Protein AF-A0A7G9WGB2-F1 (afdb_monomer_lite)

Structure (mmCIF, N/CA/C/O backbone):
data_AF-A0A7G9WGB2-F1
#
_entry.id   AF-A0A7G9WGB2-F1
#
loop_
_atom_site.group_PDB
_atom_site.id
_atom_site.type_symbol
_atom_site.label_atom_id
_atom_site.label_alt_id
_atom_site.label_comp_id
_atom_site.label_asym_id
_atom_site.label_entity_id
_atom_site.label_seq_id
_atom_site.pdbx_PDB_ins_code
_atom_site.Cartn_x
_atom_site.Cartn_y
_atom_site.Cartn_z
_atom_site.occupancy
_atom_site.B_iso_or_equiv
_atom_site.auth_seq_id
_atom_site.auth_comp_id
_atom_site.auth_asym_id
_atom_site.auth_atom_id
_atom_site.pdbx_PDB_model_num
ATOM 1 N N . MET A 1 1 ? -7.214 0.956 -9.141 1.00 59.00 1 MET A N 1
ATOM 2 C CA . MET A 1 1 ? -7.693 1.465 -7.831 1.00 59.00 1 MET A CA 1
ATOM 3 C C . MET A 1 1 ? -8.976 2.274 -7.969 1.00 59.00 1 MET A C 1
ATOM 5 O O . MET A 1 1 ? -9.822 2.170 -7.093 1.00 59.00 1 MET A O 1
ATOM 9 N N . GLU A 1 2 ? -9.171 2.981 -9.085 1.00 57.44 2 GLU A N 1
ATOM 10 C CA . GLU A 1 2 ? -10.376 3.783 -9.360 1.00 57.44 2 GLU A CA 1
ATOM 11 C C . GLU A 1 2 ? -11.699 2.997 -9.226 1.00 57.44 2 GLU A C 1
ATOM 13 O O . GLU A 1 2 ? -12.635 3.480 -8.600 1.00 57.44 2 GLU A O 1
ATOM 18 N N . ASN A 1 3 ? -11.730 1.728 -9.656 1.00 60.84 3 ASN A N 1
ATOM 19 C CA . ASN A 1 3 ? -12.904 0.848 -9.522 1.00 60.84 3 ASN A CA 1
ATOM 20 C C . ASN A 1 3 ? -13.169 0.287 -8.113 1.00 60.84 3 ASN A C 1
ATOM 22 O O . ASN A 1 3 ? -14.215 -0.314 -7.899 1.00 60.84 3 ASN A O 1
ATOM 26 N N . GLN A 1 4 ? -12.246 0.440 -7.158 1.00 67.94 4 GLN A N 1
ATOM 27 C CA . GLN A 1 4 ? -12.412 -0.094 -5.796 1.00 67.94 4 GLN A CA 1
ATOM 28 C C . GLN A 1 4 ? -12.616 0.982 -4.729 1.00 67.94 4 GLN A C 1
ATOM 30 O O . GLN A 1 4 ? -12.771 0.650 -3.559 1.00 67.94 4 GLN A O 1
ATOM 35 N N . ASN A 1 5 ? -12.620 2.265 -5.113 1.00 76.44 5 ASN A N 1
ATOM 36 C CA . ASN A 1 5 ? -12.759 3.392 -4.184 1.00 76.44 5 ASN A CA 1
ATOM 37 C C . ASN A 1 5 ? -11.738 3.355 -3.016 1.00 76.44 5 ASN A C 1
ATOM 39 O O . ASN A 1 5 ? -11.996 3.851 -1.924 1.00 76.44 5 ASN A O 1
ATOM 43 N N . ILE A 1 6 ? -10.569 2.740 -3.237 1.00 83.19 6 ILE A N 1
ATOM 44 C CA . ILE A 1 6 ? -9.470 2.667 -2.266 1.00 83.19 6 ILE A CA 1
ATOM 45 C C . ILE A 1 6 ? -8.444 3.738 -2.629 1.00 83.19 6 ILE A C 1
ATOM 47 O O . ILE A 1 6 ? -7.899 3.726 -3.734 1.00 83.19 6 ILE A O 1
ATOM 51 N N . ASP A 1 7 ? -8.156 4.638 -1.688 1.00 89.56 7 ASP A N 1
ATOM 52 C CA . ASP A 1 7 ? -7.101 5.641 -1.827 1.00 89.56 7 ASP A CA 1
ATOM 53 C C . ASP A 1 7 ? -5.723 5.100 -1.383 1.00 89.56 7 ASP A C 1
ATOM 55 O O . ASP A 1 7 ? -5.611 4.102 -0.661 1.00 89.56 7 ASP A O 1
ATOM 59 N N . ASN A 1 8 ? -4.652 5.795 -1.774 1.00 90.56 8 ASN A N 1
ATOM 60 C CA . ASN A 1 8 ? -3.267 5.415 -1.471 1.00 90.56 8 ASN A CA 1
ATOM 61 C C . ASN A 1 8 ? -2.991 5.274 0.037 1.00 90.56 8 ASN A C 1
ATOM 63 O O . ASN A 1 8 ? -2.221 4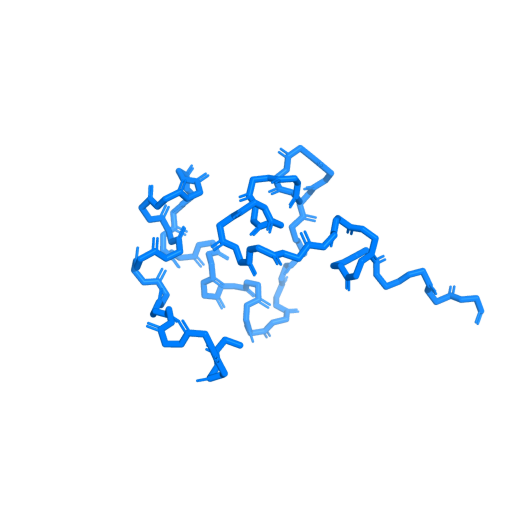.404 0.450 1.00 90.56 8 ASN A O 1
ATOM 67 N N . LYS A 1 9 ? -3.617 6.117 0.865 1.00 90.88 9 LYS A N 1
ATOM 68 C CA . LYS A 1 9 ? -3.520 6.076 2.326 1.00 90.88 9 LYS A CA 1
ATOM 69 C C . LYS A 1 9 ? -4.203 4.833 2.878 1.00 90.88 9 LYS A C 1
ATOM 71 O O . LYS A 1 9 ? -3.598 4.127 3.679 1.00 90.88 9 LYS A O 1
ATOM 76 N N . THR A 1 10 ? -5.406 4.516 2.405 1.00 90.50 10 THR A N 1
ATOM 77 C CA . THR A 1 10 ? -6.113 3.285 2.782 1.00 90.50 10 THR A CA 1
ATOM 78 C C . THR A 1 10 ? -5.299 2.043 2.425 1.00 90.50 10 THR A C 1
ATOM 80 O O . THR A 1 10 ? -5.134 1.156 3.267 1.00 90.50 10 THR A O 1
ATOM 83 N N . LEU A 1 11 ? -4.726 1.993 1.217 1.00 90.06 11 LEU A N 1
ATOM 84 C CA . LEU A 1 11 ? -3.860 0.887 0.811 1.00 90.06 11 LEU A CA 1
ATOM 85 C C . LEU A 1 11 ? -2.627 0.779 1.715 1.00 90.06 11 LEU A C 1
ATOM 87 O O . LEU A 1 11 ? -2.321 -0.310 2.196 1.00 90.06 11 LEU A O 1
ATOM 91 N N . SER A 1 12 ? -1.947 1.895 1.977 1.00 92.69 12 SER A N 1
ATOM 92 C CA . SER A 1 12 ? -0.782 1.966 2.866 1.00 92.69 12 SER A CA 1
ATOM 93 C C . SER A 1 12 ? -1.092 1.420 4.262 1.00 92.69 12 SER A C 1
ATOM 95 O O . SER A 1 12 ? -0.406 0.512 4.736 1.00 92.69 12 SER A O 1
ATOM 97 N N . THR A 1 13 ? -2.161 1.909 4.895 1.00 92.44 13 THR A N 1
ATOM 98 C CA . THR A 1 13 ? -2.560 1.482 6.240 1.00 92.44 13 THR A CA 1
ATOM 99 C C . THR A 1 13 ? -2.932 0.003 6.280 1.00 92.44 13 THR A C 1
ATOM 101 O O . THR A 1 13 ? -2.455 -0.719 7.152 1.00 92.44 13 THR A O 1
ATOM 104 N N . ARG A 1 14 ? -3.741 -0.482 5.329 1.00 91.25 14 ARG A N 1
ATOM 105 C CA . ARG A 1 14 ? -4.219 -1.874 5.344 1.00 91.25 14 ARG A CA 1
ATOM 106 C C . ARG A 1 14 ? -3.147 -2.893 4.955 1.00 91.25 14 ARG A C 1
ATOM 108 O O . ARG A 1 14 ? -3.156 -4.004 5.470 1.00 91.25 14 ARG A O 1
ATOM 115 N N . SER A 1 15 ? -2.220 -2.530 4.069 1.00 89.06 15 SER A N 1
ATOM 116 C CA . SER A 1 15 ? -1.115 -3.415 3.663 1.00 89.06 15 SER A CA 1
ATOM 117 C C . SER A 1 15 ? 0.094 -3.350 4.607 1.00 89.06 15 SER A C 1
ATOM 119 O O . SER A 1 15 ? 1.025 -4.145 4.458 1.00 89.06 15 SER A O 1
ATOM 121 N N . ASN A 1 16 ? 0.068 -2.445 5.596 1.00 91.25 16 ASN A N 1
ATOM 122 C CA . ASN A 1 16 ? 1.188 -2.122 6.481 1.00 91.25 16 ASN A CA 1
ATOM 123 C C . ASN A 1 16 ? 2.466 -1.773 5.695 1.00 91.25 16 ASN A C 1
ATOM 125 O O . ASN A 1 16 ? 3.551 -2.309 5.932 1.00 91.25 16 ASN A O 1
ATOM 129 N N . VAL A 1 17 ? 2.310 -0.900 4.702 1.00 91.31 17 VAL A N 1
ATOM 130 C CA . VAL A 1 17 ? 3.380 -0.424 3.820 1.00 91.31 17 VAL A CA 1
ATOM 131 C C . VAL A 1 17 ? 3.412 1.092 3.888 1.00 91.31 17 VAL A C 1
ATOM 133 O O . VAL A 1 17 ? 2.366 1.731 3.965 1.00 91.31 17 VAL A O 1
ATOM 136 N N . SER A 1 18 ? 4.599 1.696 3.831 1.00 93.31 18 SER A N 1
ATOM 137 C CA . SER A 1 18 ? 4.702 3.156 3.847 1.00 93.31 18 SER A CA 1
ATOM 138 C C . SER A 1 18 ? 3.978 3.791 2.649 1.00 93.31 18 SER A C 1
ATOM 140 O O . SER A 1 18 ? 4.054 3.293 1.523 1.00 93.31 18 SER A O 1
ATOM 142 N N . LEU A 1 19 ? 3.320 4.930 2.872 1.00 92.62 19 LEU A N 1
ATOM 143 C CA . LEU A 1 19 ? 2.634 5.672 1.809 1.00 92.62 19 LEU A CA 1
ATOM 144 C C . LEU A 1 19 ? 3.585 6.044 0.661 1.00 92.62 19 LEU A C 1
ATOM 146 O O . LEU A 1 19 ? 3.206 5.983 -0.506 1.00 92.62 19 LEU A O 1
ATOM 150 N N . ILE A 1 20 ? 4.840 6.363 0.986 1.00 93.50 20 ILE A N 1
ATOM 151 C CA . ILE A 1 20 ? 5.884 6.673 0.002 1.00 93.50 20 ILE A CA 1
ATOM 152 C C . ILE A 1 20 ? 6.189 5.458 -0.878 1.00 93.50 20 ILE A C 1
ATOM 154 O O . ILE A 1 20 ? 6.352 5.595 -2.088 1.00 93.50 20 ILE A O 1
ATOM 158 N N . THR A 1 21 ? 6.245 4.261 -0.293 1.00 91.81 21 THR A N 1
ATOM 159 C CA . THR A 1 21 ? 6.437 3.014 -1.042 1.00 91.81 21 THR A CA 1
ATOM 160 C C . THR A 1 21 ? 5.260 2.753 -1.982 1.00 91.81 21 THR A C 1
ATOM 162 O O . THR A 1 21 ? 5.488 2.459 -3.151 1.00 91.81 21 THR A O 1
ATOM 165 N N . VAL A 1 22 ? 4.021 2.946 -1.518 1.00 91.75 22 VAL A N 1
ATOM 166 C CA . VAL A 1 22 ? 2.820 2.821 -2.365 1.00 91.75 22 VAL A CA 1
ATOM 167 C C . VAL A 1 22 ? 2.864 3.804 -3.539 1.00 91.75 22 VAL A C 1
ATOM 169 O O . VAL A 1 22 ? 2.659 3.413 -4.684 1.00 91.75 22 VAL A O 1
ATOM 172 N N . GLN A 1 23 ? 3.206 5.069 -3.286 1.00 92.12 23 GLN A N 1
ATOM 173 C CA . GLN A 1 23 ? 3.354 6.072 -4.345 1.00 92.12 23 GLN A CA 1
ATOM 174 C C . GLN A 1 23 ? 4.464 5.717 -5.339 1.00 92.12 23 GLN A C 1
ATOM 176 O O . GLN A 1 23 ? 4.316 5.955 -6.533 1.00 92.12 23 GLN A O 1
ATOM 181 N N . ARG A 1 24 ? 5.581 5.149 -4.871 1.00 91.88 24 ARG A N 1
ATOM 182 C CA . ARG A 1 24 ? 6.672 4.691 -5.740 1.00 91.88 24 ARG A CA 1
ATOM 183 C C . ARG A 1 24 ? 6.228 3.579 -6.688 1.00 91.88 24 ARG A C 1
ATOM 185 O O . ARG A 1 24 ? 6.606 3.636 -7.854 1.00 91.88 24 ARG A O 1
ATOM 192 N N . TRP A 1 25 ? 5.414 2.636 -6.214 1.00 90.50 25 TRP A N 1
ATOM 193 C CA . TRP A 1 25 ? 4.833 1.587 -7.058 1.00 90.50 25 TRP A CA 1
ATOM 194 C C . TRP A 1 25 ? 3.914 2.163 -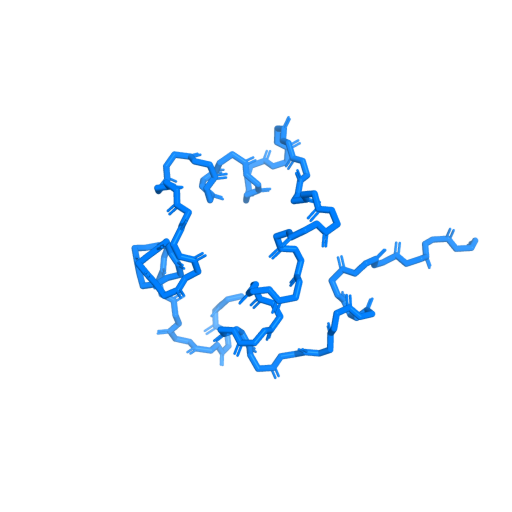8.131 1.00 90.50 25 TRP A C 1
ATOM 196 O O . TRP A 1 25 ? 4.071 1.861 -9.306 1.00 90.50 25 TRP A O 1
ATOM 206 N N . LEU A 1 26 ? 3.018 3.073 -7.748 1.00 85.19 26 LEU A N 1
ATOM 207 C CA . LEU A 1 26 ? 2.086 3.713 -8.684 1.00 85.19 26 LEU A CA 1
ATOM 208 C C . LEU A 1 26 ? 2.776 4.602 -9.726 1.00 85.19 26 LEU A C 1
ATOM 210 O O . LEU A 1 26 ? 2.220 4.849 -10.790 1.00 85.19 26 LEU A O 1
ATOM 214 N N . ARG A 1 27 ? 3.984 5.088 -9.424 1.00 88.88 27 ARG A N 1
ATOM 215 C CA . ARG A 1 27 ? 4.824 5.856 -10.354 1.00 88.88 27 ARG A CA 1
ATOM 216 C C . ARG A 1 27 ? 5.755 4.973 -11.193 1.00 88.88 27 ARG A C 1
ATOM 218 O O . ARG A 1 27 ? 6.542 5.525 -11.952 1.00 88.88 27 ARG A O 1
ATOM 225 N N . GLY A 1 28 ? 5.724 3.649 -11.018 1.00 86.94 28 GLY A N 1
ATOM 226 C CA . GLY A 1 28 ? 6.604 2.712 -11.724 1.00 86.94 28 GLY A CA 1
ATOM 227 C C . GLY A 1 28 ? 8.083 2.804 -11.332 1.00 86.94 28 GLY A C 1
ATOM 228 O O . GLY A 1 28 ? 8.938 2.302 -12.048 1.00 86.94 28 GLY A O 1
ATOM 229 N N . MET A 1 29 ? 8.422 3.455 -10.211 1.00 86.06 29 MET A N 1
ATOM 230 C CA . MET A 1 29 ? 9.821 3.564 -9.762 1.00 86.06 29 MET A CA 1
ATOM 231 C C . MET A 1 29 ? 10.342 2.276 -9.120 1.00 86.06 29 MET A C 1
ATOM 233 O O . MET A 1 29 ? 11.546 2.047 -9.085 1.00 86.06 29 MET A O 1
ATOM 237 N N . TYR A 1 30 ? 9.444 1.489 -8.533 1.00 85.94 30 TYR A N 1
ATOM 238 C CA . TYR A 1 30 ? 9.759 0.239 -7.856 1.00 85.94 30 TYR A CA 1
ATOM 239 C C . TYR A 1 30 ? 8.599 -0.727 -8.026 1.00 85.94 30 TYR A C 1
ATOM 241 O O . TYR A 1 30 ? 7.456 -0.298 -8.159 1.00 85.94 30 TYR A O 1
ATOM 249 N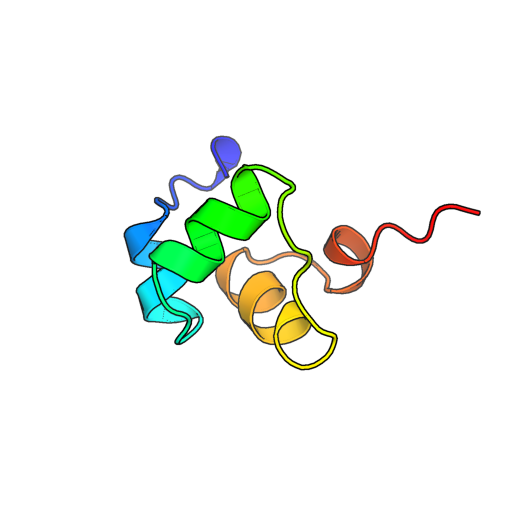 N . GLU A 1 31 ? 8.883 -2.014 -7.895 1.00 85.06 31 GLU A N 1
ATOM 250 C CA . GLU A 1 31 ? 7.862 -3.053 -7.874 1.00 85.06 31 GLU A CA 1
ATOM 251 C C . GLU A 1 31 ? 7.615 -3.567 -6.446 1.00 85.06 31 GLU A C 1
ATOM 253 O O . GLU A 1 31 ? 8.510 -3.522 -5.582 1.00 85.06 31 GLU A O 1
ATOM 258 N N . PRO A 1 32 ? 6.394 -4.037 -6.142 1.00 85.81 32 PRO A N 1
ATOM 259 C CA . PRO A 1 32 ? 6.139 -4.760 -4.911 1.00 85.81 32 PRO A CA 1
ATOM 260 C C . PRO A 1 32 ? 6.914 -6.081 -4.904 1.00 85.81 32 PRO A C 1
ATOM 262 O O . PRO A 1 32 ? 6.889 -6.851 -5.855 1.00 85.81 32 PRO A O 1
ATOM 265 N N . ARG A 1 33 ? 7.583 -6.383 -3.789 1.00 84.62 33 ARG A N 1
ATOM 266 C CA . ARG A 1 33 ? 8.276 -7.669 -3.617 1.00 84.62 33 ARG A CA 1
ATOM 267 C C . ARG A 1 33 ? 7.278 -8.809 -3.414 1.00 84.62 33 ARG A C 1
ATOM 269 O O . ARG A 1 33 ? 6.184 -8.585 -2.895 1.00 84.62 33 ARG A O 1
ATOM 276 N N . HIS A 1 34 ? 7.729 -10.041 -3.650 1.00 81.25 34 HIS A N 1
ATOM 277 C CA . HIS A 1 34 ? 6.959 -11.272 -3.418 1.00 81.25 34 HIS A CA 1
ATOM 278 C C . HIS A 1 34 ? 6.267 -11.339 -2.046 1.00 81.25 34 HIS A C 1
ATOM 280 O O . HIS A 1 34 ? 5.117 -11.748 -1.950 1.00 81.25 34 HIS A O 1
ATOM 286 N N . ALA A 1 35 ? 6.934 -10.882 -0.981 1.00 83.94 35 ALA A N 1
ATOM 287 C CA . ALA A 1 35 ? 6.368 -10.866 0.372 1.00 83.94 35 ALA A CA 1
ATOM 288 C C . ALA A 1 35 ? 5.243 -9.828 0.571 1.00 83.94 35 ALA A C 1
ATOM 290 O O . ALA A 1 35 ? 4.467 -9.916 1.525 1.00 83.94 35 ALA A O 1
ATOM 291 N N . THR A 1 36 ? 5.167 -8.820 -0.298 1.00 86.88 36 THR A N 1
ATOM 292 C CA . THR A 1 36 ? 4.223 -7.700 -0.200 1.00 86.88 36 THR A CA 1
ATOM 293 C C . THR A 1 36 ? 3.038 -7.862 -1.148 1.00 86.88 36 THR A C 1
ATOM 295 O O . THR A 1 36 ? 1.943 -7.414 -0.816 1.00 86.88 36 THR A O 1
ATOM 298 N N . LEU A 1 37 ? 3.225 -8.567 -2.268 1.00 87.19 37 LEU A N 1
ATOM 299 C CA . LEU A 1 37 ? 2.172 -8.912 -3.226 1.00 87.19 37 LEU A CA 1
ATOM 300 C C . LEU A 1 37 ? 0.908 -9.516 -2.584 1.00 87.19 37 LEU A C 1
ATOM 302 O O . LEU A 1 37 ? -0.162 -8.954 -2.806 1.00 87.19 37 LEU A O 1
ATOM 306 N N . PRO A 1 38 ? 0.967 -10.561 -1.731 1.00 88.75 38 PRO A N 1
ATOM 307 C CA . PRO A 1 38 ? -0.246 -11.145 -1.150 1.00 88.75 38 PRO A CA 1
ATOM 308 C C . PRO A 1 38 ? -0.987 -10.176 -0.218 1.00 88.75 38 PRO A C 1
ATOM 310 O O . PRO A 1 38 ? -2.211 -10.218 -0.122 1.00 88.75 38 PRO A O 1
ATOM 313 N N . LYS A 1 39 ? -0.273 -9.253 0.442 1.00 89.50 39 LYS A N 1
ATOM 314 C CA . LYS A 1 39 ? -0.898 -8.227 1.294 1.00 89.50 39 LYS A CA 1
ATOM 315 C C . LYS A 1 39 ? -1.688 -7.231 0.454 1.00 89.50 39 LYS A C 1
ATOM 317 O O . LYS A 1 39 ? -2.802 -6.870 0.814 1.00 89.50 39 LYS A O 1
ATOM 322 N N . ILE A 1 40 ? -1.109 -6.797 -0.663 1.00 89.19 40 ILE A N 1
ATOM 323 C CA . ILE A 1 40 ? -1.740 -5.860 -1.597 1.00 89.19 40 ILE A CA 1
ATOM 324 C C . ILE A 1 40 ? -2.930 -6.535 -2.284 1.00 89.19 40 ILE A C 1
ATOM 326 O O . ILE A 1 40 ? -4.006 -5.945 -2.328 1.00 89.19 40 ILE A O 1
ATOM 330 N N . ALA A 1 41 ? -2.756 -7.778 -2.739 1.00 89.38 41 ALA A N 1
ATOM 331 C CA . ALA A 1 41 ? -3.796 -8.596 -3.356 1.00 89.38 41 ALA A CA 1
ATOM 332 C C . ALA A 1 41 ? -5.024 -8.715 -2.448 1.00 89.38 41 ALA A C 1
ATOM 334 O O . ALA A 1 41 ? -6.137 -8.427 -2.875 1.00 89.38 41 ALA A O 1
ATOM 335 N N . ASN A 1 42 ? -4.808 -9.017 -1.163 1.00 89.94 42 ASN A N 1
ATOM 336 C CA . ASN A 1 42 ? -5.878 -9.107 -0.174 1.00 89.94 42 ASN A CA 1
ATOM 337 C C . ASN A 1 42 ? -6.605 -7.766 0.043 1.00 89.94 42 ASN A C 1
ATOM 339 O O . ASN A 1 42 ? -7.829 -7.726 0.091 1.00 89.94 42 ASN A O 1
ATOM 343 N N . VAL A 1 43 ? -5.874 -6.648 0.146 1.00 89.69 43 VAL A N 1
ATOM 344 C CA . VAL A 1 43 ? -6.493 -5.319 0.334 1.00 89.69 43 VAL A CA 1
ATOM 345 C C . VAL A 1 43 ? -7.306 -4.894 -0.882 1.00 89.69 43 VAL A C 1
ATOM 347 O O . VAL A 1 43 ? -8.360 -4.281 -0.728 1.00 89.69 43 VAL A O 1
ATOM 350 N N . LEU A 1 44 ? -6.807 -5.213 -2.072 1.00 87.56 44 LEU A N 1
ATOM 351 C CA . LEU A 1 44 ? -7.464 -4.935 -3.341 1.00 87.56 44 LEU A CA 1
ATOM 352 C C . LEU A 1 44 ? -8.452 -6.036 -3.737 1.00 87.56 44 LEU A C 1
ATOM 354 O O . LEU A 1 44 ? -8.996 -5.966 -4.827 1.00 87.56 44 LEU A O 1
ATOM 358 N N . ASN A 1 45 ? -8.674 -7.059 -2.909 1.00 87.88 45 ASN A N 1
ATOM 359 C CA . ASN A 1 45 ? -9.546 -8.192 -3.217 1.00 87.88 45 ASN A CA 1
ATOM 360 C C . ASN A 1 45 ? -9.342 -8.765 -4.642 1.00 87.88 45 ASN A C 1
ATOM 362 O O . ASN A 1 45 ? -10.300 -9.015 -5.374 1.00 87.88 45 ASN A O 1
ATOM 366 N N . VAL A 1 46 ? -8.081 -8.909 -5.054 1.00 87.44 46 VAL A N 1
ATOM 367 C CA . VAL A 1 46 ? -7.665 -9.512 -6.331 1.00 87.44 46 VAL A CA 1
ATOM 368 C C . VAL A 1 46 ? -6.762 -10.710 -6.061 1.00 87.44 46 VAL A C 1
ATOM 370 O O . VAL A 1 46 ? -6.231 -10.866 -4.961 1.00 87.44 46 VAL A O 1
ATOM 373 N N . SER A 1 47 ? -6.558 -11.564 -7.062 1.00 86.44 47 SER A N 1
ATOM 374 C CA . SER A 1 47 ? -5.566 -12.632 -6.966 1.00 86.44 47 SER A CA 1
ATOM 375 C C . SER A 1 47 ? -4.146 -12.058 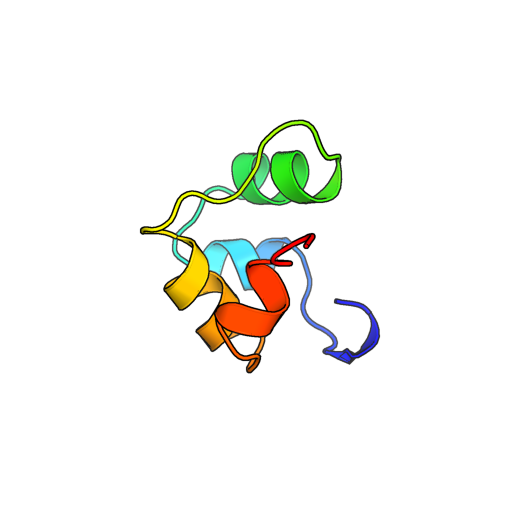-6.989 1.00 86.44 47 SER A C 1
ATOM 377 O O . SER A 1 47 ? -3.862 -11.055 -7.643 1.00 86.44 47 SER A O 1
ATOM 379 N N . THR A 1 48 ? -3.220 -12.715 -6.288 1.00 85.06 48 THR A N 1
ATOM 380 C CA . THR A 1 48 ? -1.790 -12.376 -6.373 1.00 85.06 48 THR A CA 1
ATOM 381 C C . THR A 1 48 ? -1.279 -12.513 -7.808 1.00 85.06 48 THR A C 1
ATOM 383 O O . THR A 1 48 ? -0.462 -11.709 -8.231 1.00 85.06 48 THR A O 1
ATOM 386 N N . ASP A 1 49 ? -1.810 -13.484 -8.554 1.00 82.06 49 ASP A N 1
ATOM 387 C CA . ASP A 1 49 ? -1.545 -13.717 -9.977 1.00 82.06 49 ASP A CA 1
ATOM 388 C C . ASP A 1 49 ? -1.875 -12.493 -10.849 1.00 82.06 49 ASP A C 1
ATOM 390 O O . ASP A 1 49 ? -1.032 -12.042 -11.618 1.00 82.06 49 ASP A O 1
ATOM 394 N N . TYR A 1 50 ? -3.027 -11.851 -10.612 1.00 81.31 50 TYR A N 1
ATOM 395 C CA . TYR A 1 50 ? -3.418 -10.616 -11.300 1.00 81.31 50 TYR A CA 1
ATOM 396 C C . TYR A 1 50 ? -2.419 -9.468 -11.081 1.00 81.31 50 TYR A C 1
ATOM 398 O O . TYR A 1 50 ? -2.237 -8.623 -11.951 1.00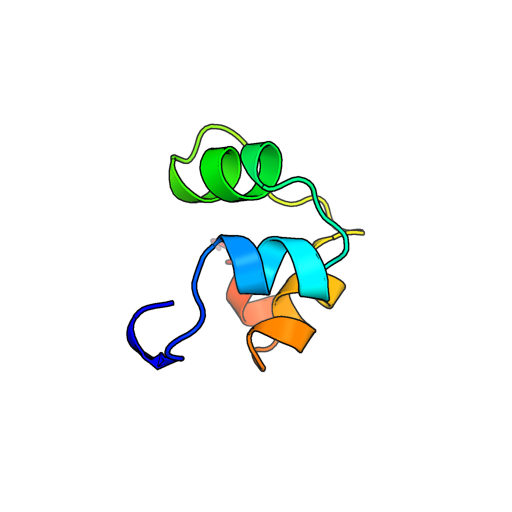 81.31 50 TYR A O 1
ATOM 406 N N . LEU A 1 51 ? -1.770 -9.416 -9.913 1.00 80.62 51 LEU A N 1
ATOM 407 C CA . LEU A 1 51 ? -0.722 -8.429 -9.630 1.00 80.62 51 LEU A CA 1
ATOM 408 C C . LEU A 1 51 ? 0.652 -8.845 -10.151 1.00 80.62 51 LEU A C 1
ATOM 410 O O . LEU A 1 51 ? 1.536 -7.999 -10.243 1.00 80.62 51 LEU A O 1
ATOM 414 N N . CYS A 1 52 ? 0.848 -10.135 -10.412 1.00 74.12 52 CYS A N 1
ATOM 415 C CA . CYS A 1 52 ? 2.145 -10.683 -10.758 1.00 74.12 52 CYS A CA 1
ATOM 416 C C . CYS A 1 52 ? 2.448 -10.588 -12.252 1.00 74.12 52 CYS A C 1
ATOM 418 O O . CYS A 1 52 ? 3.564 -10.964 -12.585 1.00 74.12 52 CYS A O 1
ATOM 420 N N . CYS A 1 53 ? 1.500 -10.112 -13.088 1.00 60.28 53 CYS A N 1
ATOM 421 C CA . CYS A 1 53 ? 1.592 -9.986 -14.552 1.00 60.28 53 CYS A CA 1
ATOM 422 C C . CYS A 1 53 ? 2.728 -10.842 -15.105 1.00 60.28 53 CYS A C 1
ATOM 424 O O . CYS A 1 53 ? 3.810 -10.333 -15.388 1.00 60.28 53 CYS A O 1
ATOM 426 N N . ILE A 1 54 ? 2.501 -12.156 -15.146 1.00 49.62 54 ILE A N 1
ATOM 427 C CA . ILE A 1 54 ? 3.414 -13.067 -15.820 1.00 49.62 54 ILE A CA 1
ATOM 42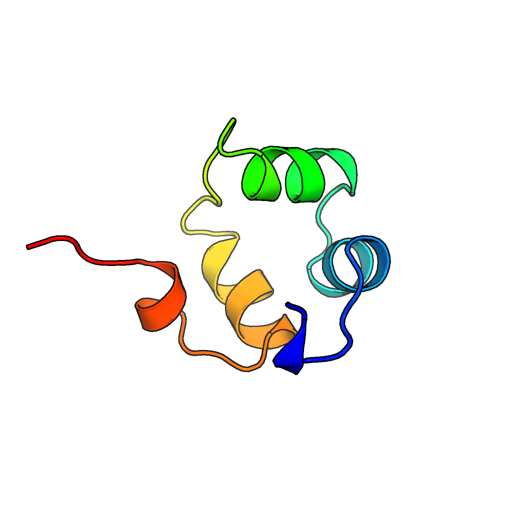8 C C . ILE A 1 54 ? 3.333 -12.660 -17.295 1.00 49.62 54 ILE A C 1
ATOM 430 O O . ILE A 1 54 ? 2.379 -13.012 -17.983 1.00 49.62 54 ILE A O 1
ATOM 434 N N . GLU A 1 55 ? 4.243 -11.789 -17.730 1.00 55.38 55 GLU A N 1
ATOM 435 C CA . GLU A 1 55 ? 4.504 -11.563 -19.145 1.00 55.38 55 GLU A CA 1
ATOM 436 C C . GLU A 1 55 ? 5.186 -12.840 -19.647 1.00 55.38 55 GLU A C 1
ATOM 438 O O . GLU A 1 55 ? 6.326 -13.123 -19.271 1.00 55.38 55 GLU A O 1
ATOM 443 N N . ASP A 1 56 ? 4.437 -13.642 -20.403 1.00 43.59 56 ASP A N 1
ATOM 444 C CA . ASP A 1 56 ? 4.980 -14.680 -21.287 1.00 43.59 56 ASP A CA 1
ATOM 445 C C . ASP A 1 56 ? 5.364 -14.036 -22.630 1.00 43.59 56 ASP A C 1
ATOM 447 O O . ASP A 1 56 ? 4.554 -13.219 -23.141 1.00 43.59 56 ASP A O 1
#

pLDDT: mean 83.35, std 11.84, range [43.59, 93.5]

Secondary structure (DSSP, 8-state):
-GGGT--HHHHHHHHT--HHHHHHHHTTSSPPPTTTHHHHHHHTTS-HHHHH----

Sequence (56 aa):
MENQNIDNKTLSTRSNVSLITVQRWLRGMYEPRHATLPKIANVLNVSTDYLCCIED

InterPro domains:
  IPR001387 Cro/C1-type, helix-turn-helix domain [PF01381] (2-51)
  IPR001387 Cro/C1-type, helix-turn-helix domain [PS50943] (11-51)
  IPR001387 Cro/C1-type, helix-turn-helix domain [cd00093] (1-51)
  IPR010982 Lambda repressor-like, DNA-binding domain superfamily [G3DSA:1.10.260.40] (1-56)
  IPR010982 Lambda repressor-like, DNA-binding domain superfamily [SSF47413] (3-54)

Foldseek 3Di:
DVVQPADLVNLCVQLVHDSVVSVCCVVVVDADDPVSLVSSCVSSVHDSCVRVPPDD

Radius of gyration: 10.79 Å; chains: 1; bounding box: 23×21×28 Å

Organism: NCBI:txid2766537